Protein AF-A0A3T0RPU1-F1 (afdb_monomer)

Sequence (73 aa):
MRNNRGQVIVEYLLIMVLMVAVAALLTKRLVGRGEDDNQGVIVKSWSRMIKAVGNDLPDCAKQTTYNTANCPN

pLDDT: mean 82.07, std 11.85, range [48.78, 97.56]

Solvent-accessible surface area (backbone atoms only — not comparable to full-atom values): 4350 Å² total; per-residue (Å²): 133,85,76,57,71,64,55,54,53,54,51,53,50,53,52,49,52,52,51,52,53,51,51,53,54,50,48,47,53,38,62,22,85,46,72,83,90,52,36,2,58,55,50,52,52,51,51,51,50,52,41,32,60,74,31,65,49,86,91,36,86,81,67,89,62,38,90,53,78,77,68,82,130

Foldseek 3Di:
DDPCVVVVVVVVVVVVVVVVVVVVVLCQQQCNPDPDPSHHPPRVVVVLVVQQVVLPDPLCPPDPDSNDNDRDD

Mean predicted aligned error: 9.85 Å

Structure (mmCIF, N/CA/C/O backbone):
data_AF-A0A3T0RPU1-F1
#
_entry.id   AF-A0A3T0RPU1-F1
#
loop_
_atom_site.group_PDB
_atom_site.id
_atom_site.type_symbol
_atom_site.label_atom_id
_atom_site.label_alt_id
_atom_site.label_comp_id
_atom_site.label_asym_id
_atom_site.label_entity_id
_atom_site.label_seq_id
_atom_site.pdbx_PDB_ins_code
_atom_site.Cartn_x
_atom_site.Cartn_y
_atom_site.Cartn_z
_atom_site.occupancy
_atom_site.B_iso_or_equiv
_atom_site.auth_seq_id
_atom_site.auth_comp_id
_atom_site.auth_asym_id
_atom_site.auth_atom_id
_atom_site.pdbx_PDB_model_num
ATOM 1 N N . MET A 1 1 ? 25.829 -9.534 -41.511 1.00 48.78 1 MET A N 1
ATOM 2 C CA . MET A 1 1 ? 25.444 -10.442 -40.406 1.00 48.78 1 MET A CA 1
ATOM 3 C C . MET A 1 1 ? 24.806 -9.591 -39.314 1.00 48.78 1 MET A C 1
ATOM 5 O O . MET A 1 1 ? 25.470 -8.701 -38.803 1.00 48.78 1 MET A O 1
ATOM 9 N N . ARG A 1 2 ? 23.502 -9.749 -39.052 1.00 60.94 2 ARG A N 1
ATOM 10 C CA . ARG A 1 2 ? 22.750 -8.899 -38.109 1.00 60.94 2 ARG A CA 1
ATOM 11 C C . ARG A 1 2 ? 23.049 -9.374 -36.684 1.00 60.94 2 ARG A C 1
ATOM 13 O O . ARG A 1 2 ? 22.764 -10.520 -36.348 1.00 60.94 2 ARG A O 1
ATOM 20 N N . ASN A 1 3 ? 23.712 -8.538 -35.887 1.00 61.66 3 ASN A N 1
ATOM 21 C CA . ASN A 1 3 ? 24.192 -8.907 -34.556 1.00 61.66 3 ASN A CA 1
ATOM 22 C C . ASN A 1 3 ? 23.050 -8.829 -33.524 1.00 61.66 3 ASN 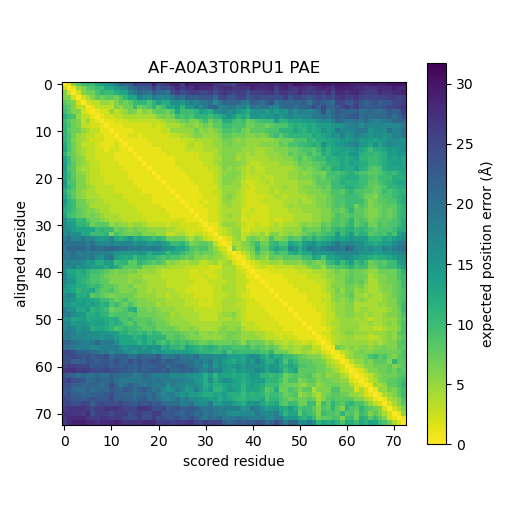A C 1
ATOM 24 O O . ASN A 1 3 ? 22.977 -7.904 -32.722 1.00 61.66 3 ASN A O 1
ATOM 28 N N . ASN A 1 4 ? 22.133 -9.798 -33.566 1.00 65.19 4 ASN A N 1
ATOM 29 C CA . ASN A 1 4 ? 20.925 -9.812 -32.728 1.00 65.19 4 ASN A CA 1
ATOM 30 C C . ASN A 1 4 ? 21.204 -10.162 -31.253 1.00 65.19 4 ASN A C 1
ATOM 32 O O . ASN A 1 4 ? 20.339 -9.970 -30.407 1.00 65.19 4 ASN A O 1
ATOM 36 N N . ARG A 1 5 ? 22.403 -10.660 -30.914 1.00 69.88 5 ARG A N 1
ATOM 37 C CA . ARG A 1 5 ? 22.732 -11.093 -29.542 1.00 69.88 5 ARG A CA 1
ATOM 38 C C . ARG A 1 5 ? 22.754 -9.931 -28.545 1.00 69.88 5 ARG A C 1
ATOM 40 O O . ARG A 1 5 ? 22.289 -10.091 -27.424 1.00 69.88 5 ARG A O 1
ATOM 47 N N . GLY A 1 6 ? 23.249 -8.763 -28.964 1.00 73.12 6 GLY A N 1
ATOM 48 C CA . GLY A 1 6 ? 23.261 -7.561 -28.123 1.00 73.12 6 GLY A CA 1
ATOM 49 C C . GLY A 1 6 ? 21.864 -6.979 -27.904 1.00 73.12 6 GLY A C 1
ATOM 50 O O . GLY A 1 6 ? 21.531 -6.586 -26.793 1.00 73.12 6 GLY A O 1
ATOM 51 N N . GLN A 1 7 ? 21.020 -6.993 -28.941 1.00 80.94 7 GLN A N 1
ATOM 52 C CA . GLN A 1 7 ? 19.644 -6.492 -28.864 1.00 80.94 7 GLN A CA 1
ATOM 53 C C . GLN A 1 7 ? 18.788 -7.312 -27.889 1.00 80.94 7 GLN A C 1
ATOM 55 O O . GLN A 1 7 ? 18.052 -6.738 -27.095 1.00 80.94 7 GLN A O 1
ATOM 60 N N . VAL A 1 8 ? 18.948 -8.638 -27.899 1.00 85.81 8 VAL A N 1
ATOM 61 C CA . VAL A 1 8 ? 18.225 -9.547 -26.998 1.00 85.81 8 VAL A CA 1
ATOM 62 C C . VAL A 1 8 ? 18.551 -9.262 -25.526 1.00 85.81 8 VAL A C 1
ATOM 64 O O . VAL A 1 8 ? 17.657 -9.228 -24.688 1.00 85.81 8 VAL A O 1
ATOM 67 N N . ILE A 1 9 ? 19.819 -8.999 -25.197 1.00 90.00 9 ILE A N 1
ATOM 68 C CA . ILE A 1 9 ? 20.228 -8.679 -23.817 1.00 90.00 9 ILE A CA 1
ATOM 69 C C . ILE A 1 9 ? 19.589 -7.365 -23.348 1.00 90.00 9 ILE A C 1
ATOM 71 O O . ILE A 1 9 ? 19.082 -7.288 -22.230 1.00 90.00 9 ILE A O 1
ATOM 75 N N . VAL A 1 10 ? 19.585 -6.344 -24.208 1.00 91.94 10 VAL A N 1
ATOM 76 C CA . VAL A 1 10 ? 18.982 -5.039 -23.895 1.00 91.94 10 VAL A CA 1
ATOM 77 C C . VAL A 1 10 ? 17.475 -5.168 -23.666 1.00 91.94 10 VAL A C 1
ATOM 79 O O . VAL A 1 10 ? 16.945 -4.568 -22.734 1.00 91.94 10 VAL A O 1
ATOM 82 N N . GLU A 1 11 ? 16.790 -5.984 -24.464 1.00 89.38 11 GLU A N 1
ATOM 83 C CA . GLU A 1 11 ? 15.353 -6.230 -24.329 1.00 89.38 11 GLU A CA 1
ATOM 84 C C . GLU A 1 11 ? 14.997 -6.877 -22.982 1.00 89.38 11 GLU A C 1
ATOM 86 O O . GLU A 1 11 ? 14.111 -6.389 -22.276 1.00 89.38 11 GLU A O 1
ATOM 91 N N . TYR A 1 12 ? 15.735 -7.911 -22.566 1.00 93.50 12 TYR A N 1
ATOM 92 C CA . TYR A 1 12 ? 15.506 -8.550 -21.267 1.00 93.50 12 TYR A CA 1
ATOM 93 C C . TYR A 1 12 ? 15.786 -7.617 -20.090 1.00 93.50 12 TYR A C 1
ATOM 95 O O . TYR A 1 12 ? 15.039 -7.637 -19.113 1.00 93.50 12 TYR A O 1
ATOM 103 N N . LEU A 1 13 ? 16.815 -6.771 -20.178 1.00 94.19 13 LEU A N 1
ATOM 104 C CA . LEU A 1 13 ? 17.084 -5.764 -19.149 1.00 94.19 13 LEU A CA 1
ATOM 105 C C . LEU A 1 13 ? 15.949 -4.742 -19.052 1.00 94.19 13 LEU A C 1
ATOM 107 O O . LEU A 1 13 ? 15.545 -4.378 -17.950 1.00 94.19 13 LEU A O 1
ATOM 111 N N . LEU A 1 14 ? 15.392 -4.318 -20.187 1.00 95.00 14 LEU A N 1
ATOM 112 C CA . LEU A 1 14 ? 14.286 -3.363 -20.218 1.00 95.00 14 LEU A CA 1
ATOM 113 C C . LEU A 1 14 ? 13.027 -3.959 -19.570 1.00 95.00 14 LEU A C 1
ATOM 115 O O . LEU A 1 14 ? 12.413 -3.325 -18.710 1.00 95.00 14 LEU A O 1
ATOM 119 N N . ILE A 1 15 ? 12.692 -5.210 -19.898 1.00 95.38 15 ILE A N 1
ATOM 120 C CA . ILE A 1 15 ? 11.569 -5.924 -19.272 1.00 95.38 15 ILE A CA 1
ATOM 121 C C . ILE A 1 15 ? 11.838 -6.166 -17.781 1.00 95.38 15 ILE A C 1
ATOM 123 O O . ILE A 1 15 ? 10.929 -6.022 -16.966 1.00 95.38 15 ILE A O 1
ATOM 127 N N . MET A 1 16 ? 13.074 -6.478 -17.391 1.00 95.69 16 MET A N 1
ATOM 128 C CA . MET A 1 16 ? 13.437 -6.653 -15.983 1.00 95.69 16 MET A CA 1
ATOM 129 C C . MET A 1 16 ? 13.211 -5.362 -15.187 1.00 95.69 16 MET A C 1
AT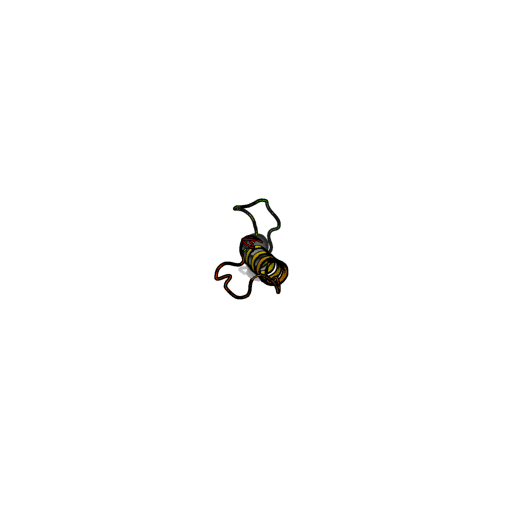OM 131 O O . MET A 1 16 ? 12.582 -5.397 -14.131 1.00 95.69 16 MET A O 1
ATOM 135 N N . VAL A 1 17 ? 13.661 -4.216 -15.705 1.00 96.81 17 VAL A N 1
ATOM 136 C CA . VAL A 1 17 ? 13.445 -2.908 -15.068 1.00 96.81 17 VAL A CA 1
ATOM 137 C C . VAL A 1 17 ? 11.953 -2.592 -14.965 1.00 96.81 17 VAL A C 1
ATOM 139 O O . VAL A 1 17 ? 11.494 -2.148 -13.911 1.00 96.81 17 VAL A O 1
ATOM 142 N N . LEU A 1 18 ? 11.180 -2.878 -16.017 1.00 96.81 18 LEU A N 1
ATOM 143 C CA . LEU A 1 18 ? 9.726 -2.719 -16.005 1.00 96.81 18 LEU A CA 1
ATOM 144 C C . LEU A 1 18 ? 9.082 -3.562 -14.892 1.00 96.81 18 LEU A C 1
ATOM 146 O O . LEU A 1 18 ? 8.279 -3.050 -14.113 1.00 96.81 18 LEU A O 1
ATOM 150 N N . MET A 1 19 ? 9.462 -4.836 -14.781 1.00 97.56 19 MET A N 1
ATOM 151 C CA . MET A 1 19 ? 8.939 -5.743 -13.758 1.00 97.56 19 MET A CA 1
ATOM 152 C C . MET A 1 19 ? 9.272 -5.262 -12.345 1.00 97.56 19 MET A C 1
ATOM 154 O O . MET A 1 19 ? 8.399 -5.253 -11.478 1.00 97.56 19 MET A O 1
ATOM 158 N N . VAL A 1 20 ? 10.506 -4.806 -12.112 1.00 96.62 20 VAL A N 1
ATOM 159 C CA . VAL A 1 20 ? 10.921 -4.256 -10.813 1.00 96.62 20 VAL A CA 1
ATOM 160 C C . VAL A 1 20 ? 10.126 -2.993 -10.472 1.00 96.62 20 VAL A C 1
ATOM 162 O O . VAL A 1 20 ? 9.674 -2.847 -9.336 1.00 96.62 20 VAL A O 1
ATOM 165 N N . ALA A 1 21 ? 9.885 -2.108 -11.442 1.00 96.62 21 ALA A N 1
ATOM 166 C CA . ALA A 1 21 ? 9.078 -0.907 -11.232 1.00 96.62 21 ALA A CA 1
ATOM 167 C C . ALA A 1 21 ? 7.627 -1.249 -10.849 1.00 96.62 21 ALA A C 1
ATOM 169 O O . ALA A 1 21 ? 7.086 -0.689 -9.892 1.00 96.62 21 ALA A O 1
ATOM 170 N N . VAL A 1 22 ? 7.012 -2.213 -11.540 1.00 96.81 22 VAL A N 1
ATOM 171 C CA . VAL A 1 22 ? 5.657 -2.690 -11.221 1.00 96.81 22 VAL A CA 1
ATOM 172 C C . VAL A 1 22 ? 5.618 -3.336 -9.835 1.00 96.81 22 VAL A C 1
ATOM 174 O O . VAL A 1 22 ? 4.749 -3.003 -9.027 1.00 96.81 22 VAL A O 1
ATOM 177 N N . ALA A 1 23 ? 6.581 -4.199 -9.511 1.00 96.12 23 ALA A N 1
ATOM 178 C CA . ALA A 1 23 ? 6.676 -4.835 -8.200 1.00 96.12 23 ALA A CA 1
ATOM 179 C C . ALA A 1 23 ? 6.824 -3.805 -7.066 1.00 96.12 23 ALA A C 1
ATOM 181 O O . ALA A 1 23 ? 6.166 -3.924 -6.027 1.00 96.12 23 ALA A O 1
ATOM 182 N N . ALA A 1 24 ? 7.626 -2.756 -7.269 1.00 94.31 24 ALA A N 1
ATOM 183 C CA . ALA A 1 24 ? 7.789 -1.676 -6.300 1.00 94.31 24 ALA A CA 1
ATOM 184 C C . ALA A 1 24 ? 6.477 -0.905 -6.070 1.00 94.31 24 ALA A C 1
ATOM 186 O O . ALA A 1 24 ? 6.104 -0.642 -4.923 1.00 94.31 24 ALA A O 1
ATOM 187 N N . LEU A 1 25 ? 5.739 -0.591 -7.141 1.00 92.56 25 LEU A N 1
ATOM 188 C CA . LEU A 1 25 ? 4.435 0.072 -7.048 1.00 92.56 25 LEU A CA 1
ATOM 189 C C . LEU A 1 25 ? 3.410 -0.782 -6.295 1.00 92.56 25 LEU A C 1
ATOM 191 O O . LEU A 1 25 ? 2.732 -0.274 -5.398 1.00 92.56 25 LEU A O 1
ATOM 195 N N . LEU A 1 26 ? 3.327 -2.077 -6.613 1.00 93.25 26 LEU A N 1
ATOM 196 C CA . LEU A 1 26 ? 2.423 -3.008 -5.934 1.00 93.25 26 LEU A CA 1
ATOM 197 C C . LEU A 1 26 ? 2.766 -3.119 -4.449 1.00 93.25 26 LEU A C 1
ATOM 199 O O . LEU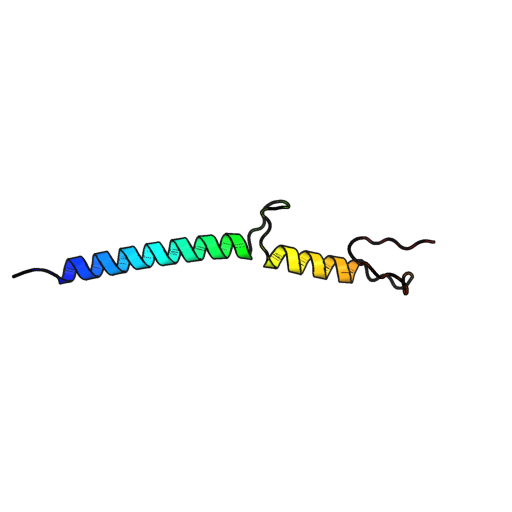 A 1 26 ? 1.893 -2.958 -3.599 1.00 93.25 26 LEU A O 1
ATOM 203 N N . THR A 1 27 ? 4.043 -3.297 -4.118 1.00 92.44 27 THR A N 1
ATOM 204 C CA . THR A 1 27 ? 4.492 -3.422 -2.725 1.00 92.44 27 THR A CA 1
ATOM 205 C C . THR A 1 27 ? 4.160 -2.165 -1.919 1.00 92.44 27 T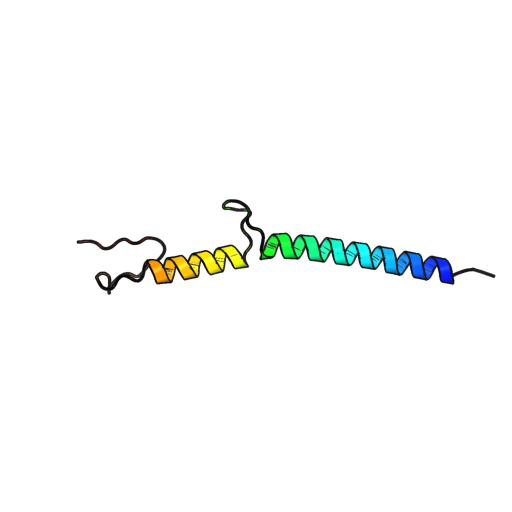HR A C 1
ATOM 207 O O . THR A 1 27 ? 3.644 -2.264 -0.803 1.00 92.44 27 THR A O 1
ATOM 210 N N . LYS A 1 28 ? 4.359 -0.972 -2.501 1.00 89.50 28 LYS A N 1
ATOM 211 C CA . LYS A 1 28 ? 3.992 0.301 -1.864 1.00 89.50 28 LYS A CA 1
ATOM 212 C C . LYS A 1 28 ? 2.486 0.410 -1.613 1.00 89.50 28 LYS A C 1
ATOM 214 O O . LYS A 1 28 ? 2.088 0.922 -0.573 1.00 89.50 28 LYS A O 1
ATOM 219 N N . ARG A 1 29 ? 1.641 -0.084 -2.523 1.00 89.12 29 ARG A N 1
ATOM 220 C CA . ARG A 1 29 ? 0.176 -0.087 -2.349 1.00 89.12 29 ARG A CA 1
ATOM 221 C C . ARG A 1 29 ? -0.310 -1.143 -1.354 1.00 89.12 29 ARG A C 1
ATOM 223 O O . ARG A 1 29 ? -1.303 -0.918 -0.670 1.00 89.12 29 ARG A O 1
ATOM 230 N N . LEU A 1 30 ? 0.371 -2.281 -1.252 1.00 90.62 30 LEU A N 1
ATOM 231 C CA . LEU A 1 30 ? -0.030 -3.367 -0.353 1.00 90.62 30 LEU A CA 1
ATOM 232 C C . LEU A 1 30 ? 0.408 -3.117 1.093 1.00 90.62 30 LEU A C 1
ATOM 234 O O . LEU A 1 30 ? -0.386 -3.310 2.014 1.00 90.62 30 LEU A O 1
ATOM 238 N N . VAL A 1 31 ? 1.656 -2.683 1.291 1.00 92.19 31 VAL A N 1
ATOM 239 C CA . VAL A 1 31 ? 2.311 -2.614 2.614 1.00 92.19 31 VAL A CA 1
ATOM 240 C C . VAL A 1 31 ? 2.769 -1.190 2.964 1.00 92.19 31 VAL A C 1
ATOM 242 O O . VAL A 1 31 ? 3.451 -0.976 3.963 1.00 92.19 31 VAL A O 1
ATOM 245 N N . GLY A 1 32 ? 2.388 -0.186 2.168 1.00 88.38 32 GLY A N 1
ATOM 246 C CA . GLY A 1 32 ? 2.693 1.216 2.450 1.00 88.38 32 GLY A CA 1
ATOM 247 C C . GLY A 1 32 ? 2.278 1.626 3.863 1.00 88.38 32 GLY A C 1
ATOM 248 O O . GLY A 1 32 ? 1.202 1.276 4.339 1.00 88.38 32 GLY A O 1
ATOM 249 N N . ARG A 1 33 ? 3.139 2.371 4.555 1.00 83.62 33 ARG A N 1
ATOM 250 C CA . ARG A 1 33 ? 2.887 2.867 5.919 1.00 83.62 33 ARG A CA 1
ATOM 251 C C . ARG A 1 33 ? 2.582 4.370 5.945 1.00 83.62 33 ARG A C 1
ATOM 253 O O . ARG A 1 33 ? 2.928 5.039 6.907 1.00 83.62 33 ARG A O 1
ATOM 260 N N . GLY A 1 34 ? 2.007 4.899 4.862 1.00 80.62 34 GLY A N 1
ATOM 261 C CA . GLY A 1 34 ? 1.587 6.301 4.794 1.00 80.62 34 GLY A CA 1
ATOM 262 C C . GLY A 1 34 ? 0.398 6.594 5.712 1.00 80.62 34 GLY A C 1
ATOM 263 O O . GLY A 1 34 ? -0.268 5.668 6.175 1.00 80.62 34 GLY A O 1
ATOM 264 N N . GLU A 1 35 ? 0.141 7.876 5.956 1.00 74.50 35 GLU A N 1
ATOM 265 C CA . GLU A 1 35 ? -0.996 8.333 6.760 1.00 74.50 35 GLU A CA 1
ATOM 266 C C . GLU A 1 35 ? -2.333 8.105 6.032 1.00 74.50 35 GLU A C 1
ATOM 268 O O . GLU A 1 35 ? -2.414 8.218 4.803 1.00 74.50 35 GLU A O 1
ATOM 273 N N . ASP A 1 36 ? -3.350 7.743 6.820 1.00 69.50 36 ASP A N 1
ATOM 274 C CA . ASP A 1 36 ? -4.765 7.546 6.482 1.00 69.50 36 ASP A CA 1
ATOM 275 C C . ASP A 1 36 ? -5.059 6.864 5.137 1.00 69.50 36 ASP A C 1
ATOM 277 O O . ASP A 1 36 ? -5.212 5.640 5.059 1.00 69.50 36 ASP A O 1
ATOM 281 N N . ASP A 1 37 ? -5.171 7.655 4.072 1.00 68.25 37 ASP A N 1
ATOM 282 C CA . ASP A 1 37 ? -5.639 7.211 2.756 1.00 68.25 37 ASP A CA 1
ATOM 283 C C . ASP A 1 37 ? -4.521 6.594 1.897 1.00 68.25 37 ASP A C 1
ATOM 285 O O . ASP A 1 37 ? -4.774 5.881 0.924 1.00 68.25 37 ASP A O 1
ATOM 289 N N . ASN A 1 38 ? -3.263 6.801 2.299 1.00 73.12 38 ASN A N 1
ATOM 290 C CA . ASN A 1 38 ? -2.082 6.202 1.674 1.00 73.12 38 ASN A CA 1
ATOM 291 C C . ASN A 1 38 ? -1.580 4.950 2.411 1.00 73.12 38 ASN A C 1
ATOM 293 O O . ASN A 1 38 ? -0.517 4.412 2.071 1.00 73.12 38 ASN A O 1
ATOM 297 N N . GLN A 1 39 ? -2.318 4.480 3.419 1.00 83.38 39 GLN A N 1
ATOM 298 C CA . GLN A 1 39 ? -1.984 3.263 4.142 1.00 83.38 39 GLN A CA 1
ATOM 299 C C . GLN A 1 39 ? -2.269 2.026 3.279 1.00 83.38 39 GLN A C 1
ATOM 301 O O . GLN A 1 39 ? -3.332 1.877 2.675 1.00 83.38 39 GLN A O 1
ATOM 306 N N . GLY A 1 40 ? -1.305 1.111 3.229 1.00 89.25 40 GLY A N 1
ATOM 307 C CA . GLY A 1 40 ? -1.394 -0.112 2.448 1.00 89.25 40 GLY A CA 1
ATOM 308 C C . GLY A 1 40 ? -2.522 -1.020 2.926 1.00 89.25 40 GLY A C 1
ATOM 309 O O . GLY A 1 40 ? -2.802 -1.115 4.124 1.00 89.25 40 GLY A O 1
ATOM 310 N N . VAL A 1 41 ? -3.156 -1.718 1.981 1.00 89.06 41 VAL A N 1
ATOM 311 C CA . VAL A 1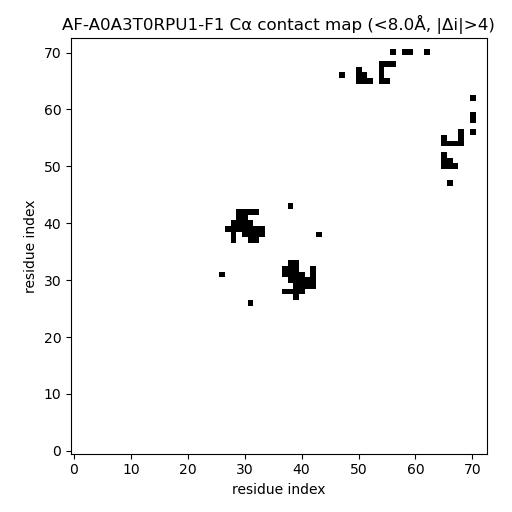 41 ? -4.360 -2.536 2.226 1.00 89.06 41 VAL A CA 1
ATOM 312 C C . VAL A 1 41 ? -4.147 -3.567 3.338 1.00 89.06 41 VAL A C 1
ATOM 314 O O . VAL A 1 41 ? -5.023 -3.758 4.188 1.00 89.06 41 VAL A O 1
ATOM 317 N N . ILE A 1 42 ? -2.974 -4.205 3.369 1.00 90.81 42 ILE A N 1
ATOM 318 C CA . ILE A 1 42 ? -2.644 -5.222 4.374 1.00 90.81 42 ILE A CA 1
ATOM 319 C C . ILE A 1 42 ? -2.512 -4.571 5.752 1.00 90.81 42 ILE A C 1
ATOM 321 O O . ILE A 1 42 ? -3.093 -5.052 6.722 1.00 90.81 42 ILE A O 1
ATOM 325 N N . VAL A 1 43 ? -1.804 -3.443 5.836 1.00 89.56 43 VAL A N 1
ATOM 326 C CA . VAL A 1 43 ? -1.571 -2.734 7.103 1.00 89.56 43 VAL A CA 1
ATOM 327 C C . VAL A 1 43 ? -2.887 -2.197 7.669 1.00 89.56 43 VAL A C 1
ATOM 329 O O . VAL A 1 43 ? -3.147 -2.347 8.861 1.00 89.56 43 VAL A O 1
ATOM 332 N N . LYS A 1 44 ? -3.753 -1.643 6.813 1.00 89.19 44 LYS A N 1
ATOM 333 C CA . LYS A 1 44 ? -5.088 -1.162 7.193 1.00 89.19 44 LYS A CA 1
ATOM 334 C C . LYS A 1 44 ? -5.956 -2.290 7.752 1.00 89.19 44 LYS A C 1
ATOM 336 O O . LYS A 1 44 ? -6.594 -2.128 8.792 1.00 89.19 44 LYS A O 1
ATOM 341 N N . SER A 1 45 ? -5.951 -3.445 7.088 1.00 88.56 45 SER A N 1
ATOM 342 C CA . SER A 1 45 ? -6.728 -4.617 7.510 1.00 88.56 45 SER A CA 1
ATOM 343 C C . SER A 1 45 ? -6.210 -5.199 8.826 1.00 88.56 45 SER A C 1
ATOM 345 O O . SER A 1 45 ? -6.996 -5.478 9.728 1.00 88.56 45 SER A O 1
ATOM 347 N N . TRP A 1 46 ? -4.888 -5.303 8.976 1.00 90.31 46 TRP A N 1
ATOM 348 C CA . TRP A 1 46 ? -4.253 -5.754 10.212 1.00 90.31 46 TRP A CA 1
ATOM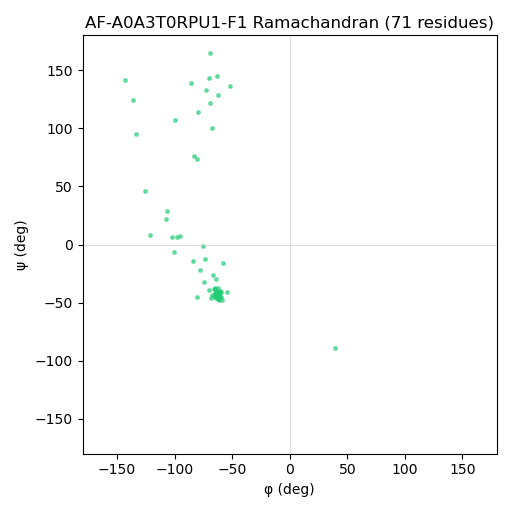 349 C C . TRP A 1 46 ? -4.521 -4.800 11.383 1.00 90.31 46 TRP A C 1
ATOM 351 O O . TRP A 1 46 ? -4.909 -5.237 12.463 1.00 90.31 46 TRP A O 1
ATOM 361 N N . SER A 1 47 ? -4.410 -3.486 11.159 1.00 88.06 47 SER A N 1
ATOM 362 C CA . SER A 1 47 ? -4.736 -2.475 12.171 1.00 88.06 47 SER A CA 1
ATOM 363 C C . SER A 1 47 ? -6.200 -2.559 12.607 1.00 88.06 47 SER A C 1
ATOM 365 O O . SER A 1 47 ? -6.487 -2.479 13.800 1.00 88.06 47 SER A O 1
ATOM 367 N N . ARG A 1 48 ? -7.129 -2.784 11.668 1.00 87.06 48 ARG A N 1
ATOM 368 C CA . ARG A 1 48 ? -8.545 -3.010 11.990 1.00 87.06 48 ARG A CA 1
ATOM 369 C C . ARG A 1 48 ? -8.739 -4.259 12.850 1.00 87.06 48 ARG A C 1
ATOM 371 O O . ARG A 1 48 ? -9.505 -4.198 13.802 1.00 87.06 48 ARG A O 1
ATOM 378 N N . MET A 1 49 ? -8.055 -5.359 12.542 1.00 88.06 49 MET A N 1
ATOM 379 C CA . MET A 1 49 ? -8.148 -6.595 13.325 1.00 88.06 49 MET A CA 1
ATOM 380 C C . MET A 1 49 ? -7.622 -6.402 14.752 1.00 88.06 49 MET A C 1
ATOM 382 O O . MET A 1 49 ? -8.305 -6.772 15.699 1.00 88.06 49 MET A O 1
ATOM 386 N N . ILE A 1 50 ? -6.468 -5.747 14.918 1.00 89.12 50 ILE A N 1
ATOM 387 C CA . ILE A 1 50 ? -5.928 -5.421 16.248 1.00 89.12 50 ILE A CA 1
ATOM 388 C C . ILE A 1 50 ? -6.900 -4.536 17.027 1.00 89.12 50 ILE A C 1
ATOM 390 O O . ILE A 1 50 ? -7.153 -4.802 18.196 1.00 89.12 50 ILE A O 1
ATOM 394 N N . LYS A 1 51 ? -7.466 -3.500 16.392 1.00 88.00 51 LYS A N 1
ATOM 395 C CA . LYS A 1 51 ? -8.477 -2.645 17.033 1.00 88.00 51 LYS A CA 1
ATOM 396 C C . LYS A 1 51 ? -9.705 -3.445 17.446 1.00 88.00 51 LYS A C 1
ATOM 398 O O . LYS A 1 51 ? -10.223 -3.215 18.528 1.00 88.00 51 LYS A O 1
ATOM 403 N N . ALA A 1 52 ? -10.142 -4.385 16.611 1.00 85.75 52 ALA A N 1
ATOM 404 C CA . ALA A 1 52 ? -11.292 -5.214 16.925 1.00 85.75 52 ALA A CA 1
ATOM 405 C C . ALA A 1 52 ? -11.051 -6.073 18.173 1.00 85.75 52 ALA A C 1
ATOM 407 O O . ALA A 1 52 ? -11.873 -6.055 19.077 1.00 85.75 52 ALA A O 1
ATOM 408 N N . VAL A 1 53 ? -9.894 -6.738 18.249 1.00 86.25 53 VAL A N 1
ATOM 409 C CA . VAL A 1 53 ? -9.495 -7.538 19.419 1.00 86.25 53 VAL A CA 1
ATOM 410 C C . VAL A 1 53 ? -9.283 -6.660 20.655 1.00 86.25 53 VAL A C 1
ATOM 412 O O . VAL A 1 53 ? -9.731 -7.004 21.738 1.00 86.25 53 VAL A O 1
ATOM 415 N N . GLY A 1 54 ? -8.624 -5.508 20.511 1.00 84.25 54 GLY A N 1
ATOM 416 C CA . GLY A 1 54 ? -8.375 -4.597 21.632 1.00 84.25 54 GLY A CA 1
ATOM 417 C C . GLY A 1 54 ? -9.643 -3.952 22.199 1.00 84.25 54 GLY A C 1
ATOM 418 O O . GLY A 1 54 ? -9.668 -3.595 23.371 1.00 84.25 54 GLY A O 1
ATOM 419 N N . ASN A 1 55 ? -10.689 -3.816 21.381 1.00 84.31 55 ASN A N 1
ATOM 420 C CA . ASN A 1 55 ? -11.992 -3.290 21.787 1.00 84.31 55 ASN A CA 1
ATOM 421 C C . ASN A 1 55 ? -12.993 -4.395 22.167 1.00 84.31 55 ASN A C 1
ATOM 423 O O . ASN A 1 55 ? -14.168 -4.086 22.358 1.00 84.31 55 ASN A O 1
ATOM 427 N N . ASP A 1 56 ? -12.569 -5.658 22.243 1.00 80.62 56 ASP A N 1
ATOM 428 C CA . ASP A 1 56 ? -13.394 -6.767 22.729 1.00 80.62 56 ASP A CA 1
ATOM 429 C C . ASP A 1 56 ? -13.332 -6.808 24.265 1.00 80.62 56 ASP A C 1
ATOM 431 O O . ASP A 1 56 ? -12.566 -7.561 24.869 1.00 80.62 56 ASP A O 1
ATOM 435 N N . LEU A 1 57 ? -14.064 -5.889 24.908 1.00 79.88 57 LEU A N 1
ATOM 436 C CA . LEU A 1 57 ? -14.089 -5.756 26.366 1.00 79.88 57 LEU A CA 1
ATOM 437 C C . LEU A 1 57 ? -15.129 -6.702 26.999 1.00 79.88 57 LEU A C 1
ATOM 439 O O . LEU A 1 57 ? -16.260 -6.781 26.512 1.00 79.88 57 LEU A O 1
ATOM 443 N N . PRO A 1 58 ? -14.806 -7.359 28.133 1.00 76.69 58 PRO A N 1
ATOM 444 C CA . PRO A 1 58 ? -15.700 -8.319 28.792 1.00 76.69 58 PRO A CA 1
ATOM 445 C C . PRO A 1 58 ? -16.994 -7.682 29.317 1.00 76.69 58 PRO A C 1
ATOM 447 O O . PRO A 1 58 ? -18.042 -8.326 29.316 1.00 76.69 58 PRO A O 1
ATOM 450 N N . ASP A 1 59 ? -16.946 -6.401 29.687 1.00 74.44 59 ASP A N 1
ATOM 451 C CA . ASP A 1 59 ? -18.101 -5.648 30.191 1.00 74.44 59 ASP A CA 1
ATOM 452 C C . ASP A 1 59 ? -19.088 -5.254 29.071 1.00 74.44 59 ASP A C 1
ATOM 454 O O . ASP A 1 59 ? -20.139 -4.669 29.326 1.00 74.44 59 ASP A O 1
ATOM 458 N N . CYS A 1 60 ? -18.779 -5.613 27.817 1.00 72.19 60 CYS A N 1
ATOM 459 C CA . CYS A 1 60 ? -19.478 -5.162 26.614 1.00 72.19 60 CYS A CA 1
ATOM 460 C C . CYS A 1 60 ? -19.966 -6.293 25.718 1.00 72.19 60 CYS A C 1
ATOM 462 O O . CYS A 1 60 ? -19.904 -6.226 24.493 1.00 72.19 60 CYS A O 1
ATOM 464 N N . ALA A 1 61 ? -20.589 -7.297 26.339 1.00 69.81 61 ALA A N 1
ATOM 465 C CA . ALA A 1 61 ? -21.122 -8.485 25.669 1.00 69.81 61 ALA A CA 1
ATOM 466 C C . ALA A 1 61 ? -22.162 -8.215 24.554 1.00 69.81 61 ALA A C 1
ATOM 468 O O . ALA A 1 61 ? -22.454 -9.106 23.761 1.00 69.81 61 ALA A O 1
ATOM 469 N N . LYS A 1 62 ? -22.752 -7.010 24.484 1.00 71.12 62 LYS A N 1
ATOM 470 C CA . LYS A 1 62 ? -23.722 -6.611 23.441 1.00 71.12 62 LYS A CA 1
ATOM 471 C C . LYS A 1 62 ? -23.120 -5.725 22.345 1.00 71.12 62 LYS A C 1
ATOM 473 O O . LYS A 1 62 ? -23.861 -5.205 21.511 1.00 71.12 62 LYS A O 1
ATOM 478 N N . GLN A 1 63 ? -21.808 -5.504 22.350 1.00 71.00 63 GLN A N 1
ATOM 479 C CA . GLN A 1 63 ? -21.155 -4.630 21.385 1.00 71.00 63 GLN A CA 1
ATOM 480 C C . GLN A 1 63 ? -21.180 -5.258 19.986 1.00 71.00 63 GLN A C 1
ATOM 482 O O . GLN A 1 63 ? -20.669 -6.349 19.761 1.00 71.00 63 GLN A O 1
ATOM 487 N N . THR A 1 64 ? -21.773 -4.552 19.023 1.00 72.12 64 THR A N 1
ATOM 488 C CA . THR A 1 64 ? -21.867 -4.996 17.620 1.00 72.12 64 THR A CA 1
ATOM 489 C C . THR A 1 64 ? -20.823 -4.338 16.716 1.00 72.12 64 THR A C 1
ATOM 491 O O . THR A 1 64 ? -20.709 -4.681 15.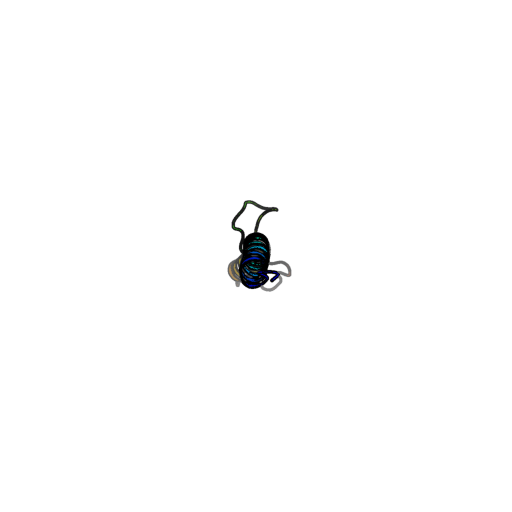540 1.00 72.12 64 THR A O 1
ATOM 494 N N . THR A 1 65 ? -20.062 -3.371 17.237 1.00 71.44 65 THR A N 1
ATOM 495 C CA . THR A 1 65 ? -19.051 -2.614 16.487 1.00 71.44 65 THR A CA 1
ATOM 496 C C . THR A 1 65 ? -17.772 -2.455 17.297 1.00 71.44 65 THR A C 1
ATOM 498 O O . THR A 1 65 ? -17.802 -1.865 18.370 1.00 71.44 65 THR A O 1
ATOM 501 N N . TYR A 1 66 ? -16.632 -2.880 16.753 1.00 70.75 66 TYR A N 1
ATOM 502 C CA . TYR A 1 66 ? -15.338 -2.886 17.458 1.00 70.75 66 TYR A CA 1
ATOM 503 C C . TYR A 1 66 ? -14.359 -1.807 16.968 1.00 70.75 66 TYR A C 1
ATOM 505 O O . TYR A 1 66 ? -13.144 -1.926 17.115 1.00 70.75 66 TYR A O 1
ATOM 513 N N . ASN A 1 67 ? -14.872 -0.747 16.337 1.00 72.25 67 ASN A N 1
ATOM 514 C CA . ASN A 1 67 ? -14.039 0.359 15.850 1.00 72.25 67 ASN A CA 1
ATOM 515 C C . ASN A 1 67 ? -13.615 1.320 16.973 1.00 72.25 67 ASN A C 1
ATOM 517 O O . ASN A 1 67 ? -12.607 2.010 16.831 1.00 72.25 67 ASN A O 1
ATOM 521 N N . THR A 1 68 ? -14.359 1.343 18.078 1.00 69.12 68 THR A N 1
ATOM 522 C CA . THR A 1 68 ? -14.090 2.144 19.276 1.00 69.12 68 THR A CA 1
ATOM 523 C C . THR A 1 68 ? -14.467 1.335 20.511 1.00 69.12 68 THR A C 1
ATOM 525 O O . THR A 1 68 ? -15.500 0.666 20.489 1.00 69.12 68 THR A O 1
ATOM 528 N N . ALA A 1 69 ? -13.684 1.432 21.587 1.00 62.78 69 ALA A N 1
ATOM 529 C CA . ALA A 1 69 ? -14.111 0.985 22.907 1.00 62.78 69 ALA A CA 1
ATOM 530 C C . ALA A 1 69 ? -15.232 1.919 23.368 1.00 62.78 69 ALA A C 1
ATOM 532 O O . ALA A 1 69 ? -14.973 3.060 23.747 1.00 62.78 69 ALA A O 1
ATOM 533 N N . ASN A 1 70 ? -16.483 1.483 23.247 1.00 60.59 70 ASN A N 1
ATOM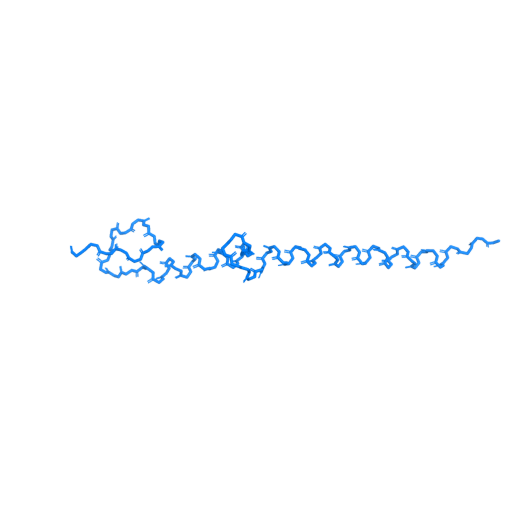 534 C CA . ASN A 1 70 ? -17.601 2.225 23.803 1.00 60.59 70 ASN A CA 1
ATOM 535 C C . ASN A 1 70 ? -18.503 1.259 24.554 1.00 60.59 70 ASN A C 1
ATOM 537 O O . ASN A 1 70 ? -19.359 0.589 23.977 1.00 60.59 70 ASN A O 1
ATOM 541 N N . CYS A 1 71 ? -18.241 1.199 25.848 1.00 64.06 71 CYS A N 1
ATOM 542 C CA . CYS A 1 71 ? -19.016 0.469 26.818 1.00 64.06 71 CYS A CA 1
ATOM 543 C C . CYS A 1 71 ? -19.928 1.471 27.525 1.00 64.06 71 CYS A C 1
ATOM 545 O O . CYS A 1 71 ? -19.409 2.307 28.266 1.00 64.06 71 CYS A O 1
ATOM 547 N N . PRO A 1 72 ? -21.250 1.475 27.270 1.00 62.62 72 PRO A N 1
ATOM 548 C CA . PRO A 1 72 ? -22.153 2.233 28.122 1.00 62.62 72 PRO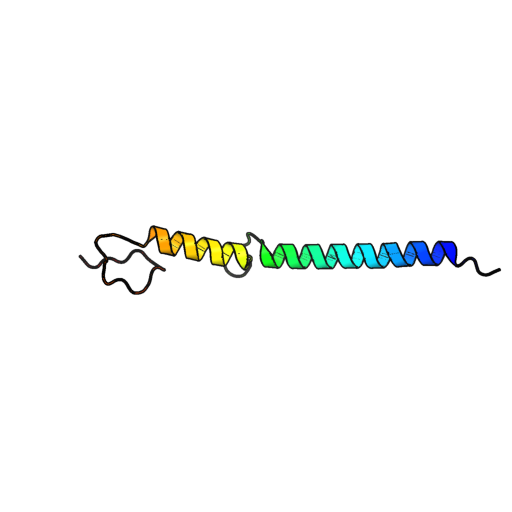 A CA 1
ATOM 549 C C . PRO A 1 72 ? -22.078 1.645 29.537 1.00 62.62 72 PRO A C 1
ATOM 551 O O . PRO A 1 72 ? -22.172 0.427 29.685 1.00 62.62 72 PRO A O 1
ATOM 554 N N . ASN A 1 73 ? -21.858 2.516 30.530 1.00 58.25 73 ASN A N 1
ATOM 555 C CA . ASN A 1 73 ? -21.921 2.164 31.955 1.00 58.25 73 ASN A CA 1
ATOM 556 C C . ASN A 1 73 ? -23.240 1.464 32.304 1.00 58.25 73 ASN A C 1
ATOM 558 O O . ASN A 1 73 ? -24.287 1.894 31.760 1.00 58.25 73 ASN A O 1
#

Radius of gyration: 23.98 Å; Cα contacts (8 Å, |Δi|>4): 45; chains: 1; bounding box: 49×19×72 Å

Secondary structure (DSSP, 8-state):
---HHHHHHHHHHHHHHHHHHHHHHHHHHHH-B-SGGGB-HHHHHHHHHHHHHHT--GGGTT----SS-----